Protein AF-A0A442S0J5-F1 (afdb_monomer_lite)

Secondary structure (DSSP, 8-state):
--EEEEEPB-SS-B-HHHHHHHHHHHHH-S-EEEEE--

Structure (mmCIF, N/CA/C/O backbone):
data_AF-A0A442S0J5-F1
#
_entry.id   AF-A0A442S0J5-F1
#
loop_
_atom_site.group_PDB
_atom_site.id
_atom_site.type_symbol
_atom_site.label_atom_id
_atom_site.label_alt_id
_atom_site.label_comp_id
_atom_site.label_asym_id
_atom_site.label_entity_id
_atom_site.label_seq_id
_atom_site.pdbx_PDB_ins_code
_atom_site.Cartn_x
_atom_site.Cartn_y
_atom_site.Cartn_z
_atom_site.occupancy
_atom_site.B_iso_or_equiv
_atom_site.auth_seq_id
_atom_site.auth_comp_id
_atom_site.auth_asym_id
_atom_site.auth_atom_id
_atom_site.pdbx_PDB_model_num
ATOM 1 N N . MET A 1 1 ? -12.923 5.059 8.533 1.00 77.00 1 MET A N 1
ATOM 2 C CA . MET A 1 1 ? -11.990 6.167 8.242 1.00 77.00 1 MET A CA 1
ATOM 3 C C . MET A 1 1 ? -10.806 5.516 7.574 1.00 77.00 1 MET A C 1
ATOM 5 O O . MET A 1 1 ? -10.184 4.685 8.221 1.00 77.00 1 MET A O 1
ATOM 9 N N . ALA A 1 2 ? -10.588 5.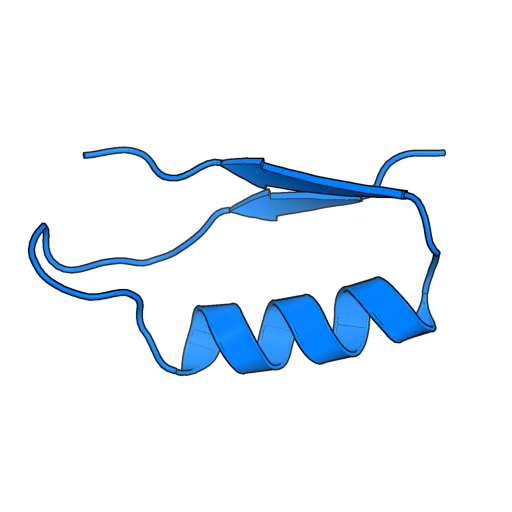810 6.295 1.00 89.38 2 ALA A N 1
ATOM 10 C CA . ALA A 1 2 ? -9.610 5.099 5.482 1.00 89.38 2 ALA A CA 1
ATOM 11 C C . ALA A 1 2 ? -8.240 5.784 5.549 1.00 89.38 2 ALA A C 1
ATOM 13 O O . ALA A 1 2 ? -8.151 7.013 5.490 1.00 89.38 2 ALA A O 1
ATOM 14 N N . ILE A 1 3 ? -7.183 4.987 5.654 1.00 96.12 3 ILE A N 1
ATOM 15 C CA . ILE A 1 3 ? -5.790 5.423 5.565 1.00 96.12 3 ILE A CA 1
ATOM 16 C C . ILE A 1 3 ? -5.355 5.270 4.110 1.00 96.12 3 ILE A C 1
ATOM 18 O O . ILE A 1 3 ? -5.413 4.170 3.568 1.00 96.12 3 ILE A O 1
ATOM 22 N N . LEU A 1 4 ? -4.908 6.356 3.476 1.00 96.31 4 LEU A N 1
ATOM 23 C CA . LEU A 1 4 ? -4.306 6.295 2.145 1.00 96.31 4 LEU A CA 1
ATOM 24 C C . LEU A 1 4 ? -2.783 6.206 2.270 1.00 96.31 4 LEU A C 1
ATOM 26 O O 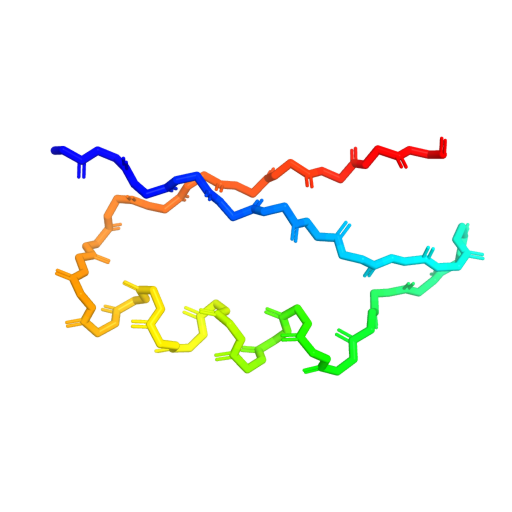. LEU A 1 4 ? -2.137 7.137 2.746 1.00 96.31 4 LEU A O 1
ATOM 30 N N . LEU A 1 5 ? -2.223 5.088 1.819 1.00 95.94 5 LEU A N 1
ATOM 31 C CA . LEU A 1 5 ? -0.794 4.824 1.753 1.00 95.94 5 LEU A CA 1
ATOM 32 C C . LEU A 1 5 ? -0.307 4.994 0.313 1.00 95.94 5 LEU A C 1
ATOM 34 O O . LEU A 1 5 ? -0.794 4.323 -0.595 1.00 95.94 5 LEU A O 1
ATOM 38 N N . ILE A 1 6 ? 0.668 5.873 0.106 1.00 96.50 6 ILE A N 1
ATOM 39 C CA . ILE A 1 6 ? 1.327 6.023 -1.192 1.00 96.50 6 ILE A CA 1
ATOM 40 C C . ILE A 1 6 ? 2.521 5.075 -1.222 1.00 96.50 6 ILE A C 1
ATOM 42 O O . ILE A 1 6 ? 3.397 5.149 -0.361 1.00 96.50 6 ILE A O 1
ATOM 46 N N .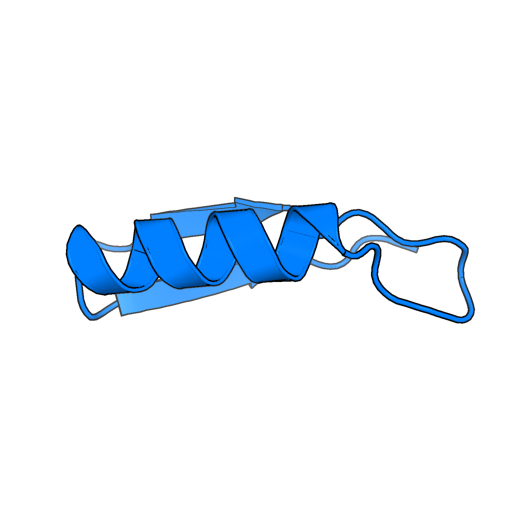 ALA A 1 7 ? 2.521 4.161 -2.182 1.00 97.06 7 ALA A N 1
ATOM 47 C CA . ALA A 1 7 ? 3.565 3.171 -2.349 1.00 97.06 7 ALA A CA 1
ATOM 48 C C . ALA A 1 7 ? 4.699 3.728 -3.208 1.00 97.06 7 ALA A C 1
ATOM 50 O O . ALA A 1 7 ? 4.477 4.181 -4.328 1.00 97.06 7 ALA A O 1
ATOM 51 N N . GLU A 1 8 ? 5.914 3.649 -2.681 1.00 95.88 8 GLU A N 1
ATOM 52 C CA . GLU A 1 8 ? 7.133 3.971 -3.416 1.00 95.88 8 GLU A CA 1
ATOM 53 C C . GLU A 1 8 ? 7.631 2.717 -4.149 1.00 95.88 8 GLU A C 1
ATOM 55 O O . GLU A 1 8 ? 7.583 1.607 -3.591 1.00 95.88 8 GLU A O 1
ATOM 60 N N . HIS A 1 9 ? 8.047 2.889 -5.405 1.00 95.81 9 HIS A N 1
ATOM 61 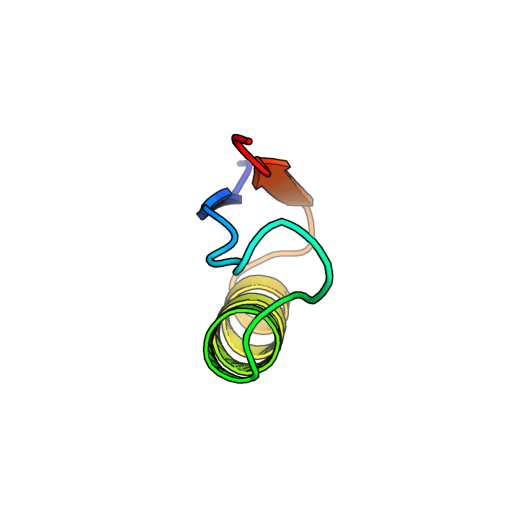C CA . HIS A 1 9 ? 8.481 1.805 -6.279 1.00 95.81 9 HIS A CA 1
ATOM 62 C C . HIS A 1 9 ? 9.404 2.268 -7.406 1.00 95.81 9 HIS A C 1
ATOM 64 O O . HIS A 1 9 ? 9.330 3.400 -7.879 1.00 95.81 9 HIS A O 1
ATOM 70 N N . ASP A 1 10 ? 10.159 1.320 -7.956 1.00 94.25 10 ASP A N 1
ATOM 71 C CA . ASP A 1 10 ? 11.086 1.526 -9.075 1.00 94.25 10 ASP A CA 1
ATOM 72 C C . ASP A 1 10 ? 10.585 0.956 -10.419 1.00 94.25 10 ASP A C 1
ATOM 74 O O . ASP A 1 10 ? 11.380 0.596 -11.285 1.00 94.25 10 ASP A O 1
ATOM 78 N N . ASN A 1 11 ? 9.263 0.862 -10.614 1.00 89.88 11 ASN A N 1
ATOM 79 C CA . ASN A 1 11 ? 8.607 0.275 -11.798 1.00 89.88 11 ASN A CA 1
ATOM 80 C C . ASN A 1 11 ? 8.818 -1.236 -11.993 1.00 89.88 11 ASN A C 1
ATOM 82 O O . ASN A 1 11 ? 8.266 -1.824 -12.924 1.00 89.88 11 ASN A O 1
ATOM 86 N N . ALA A 1 12 ? 9.540 -1.888 -11.084 1.00 92.12 12 ALA A N 1
ATOM 87 C CA . ALA A 1 12 ? 9.635 -3.341 -11.008 1.00 92.12 12 ALA A CA 1
ATOM 88 C C . ALA A 1 12 ? 9.253 -3.862 -9.617 1.00 92.12 12 ALA A C 1
ATOM 90 O O . ALA A 1 12 ? 8.641 -4.923 -9.494 1.00 92.12 12 ALA A O 1
ATOM 91 N N . THR A 1 13 ? 9.607 -3.119 -8.570 1.00 95.19 13 THR A N 1
ATOM 92 C CA . THR A 1 13 ? 9.520 -3.550 -7.180 1.00 95.19 13 THR A CA 1
ATOM 93 C C . THR A 1 13 ? 9.017 -2.441 -6.268 1.00 95.19 13 THR A C 1
ATOM 95 O O . THR A 1 13 ? 9.244 -1.255 -6.497 1.00 95.19 13 THR A O 1
ATOM 98 N N . LEU A 1 14 ? 8.312 -2.845 -5.212 1.00 95.62 14 LEU A N 1
ATOM 99 C CA . LEU A 1 14 ? 7.950 -1.960 -4.111 1.00 95.62 14 LEU A CA 1
ATOM 100 C C . LEU A 1 14 ? 9.141 -1.821 -3.166 1.00 95.62 14 LEU A C 1
ATOM 102 O O . LEU A 1 14 ? 9.794 -2.806 -2.828 1.00 95.62 14 LEU A O 1
ATOM 106 N N . SER A 1 15 ? 9.357 -0.611 -2.674 1.00 95.75 15 SER A N 1
ATOM 107 C CA . SER A 1 15 ? 10.383 -0.333 -1.676 1.00 95.75 15 SER A CA 1
ATOM 108 C C . SER A 1 15 ? 10.046 -0.929 -0.308 1.00 95.75 15 SER A C 1
ATOM 110 O O . SER A 1 15 ? 8.887 -0.956 0.117 1.00 95.75 15 SER A O 1
ATOM 112 N N . ASP A 1 16 ? 11.074 -1.320 0.450 1.00 96.56 16 ASP A N 1
ATOM 113 C CA . ASP A 1 16 ? 10.939 -1.774 1.844 1.00 96.56 16 ASP A CA 1
ATOM 114 C C . ASP A 1 16 ? 10.265 -0.726 2.744 1.00 96.56 16 ASP A C 1
ATOM 116 O O . ASP A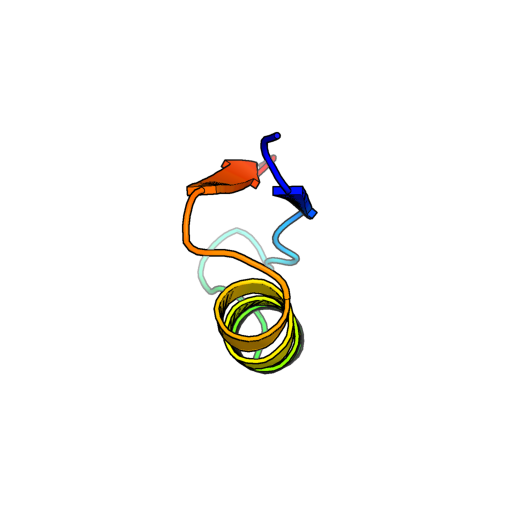 1 16 ? 9.679 -1.043 3.785 1.00 96.56 16 ASP A O 1
ATOM 120 N N . GLN A 1 17 ? 10.348 0.549 2.359 1.00 96.25 17 GLN A N 1
ATOM 121 C CA . GLN A 1 17 ? 9.697 1.650 3.063 1.00 96.25 17 GLN A CA 1
ATOM 122 C C . GLN A 1 17 ? 8.170 1.523 3.001 1.00 96.25 17 GLN A C 1
ATOM 124 O O . GLN A 1 17 ? 7.502 1.716 4.019 1.00 96.25 17 GLN A O 1
ATOM 129 N N . THR A 1 18 ? 7.627 1.102 1.853 1.00 96.38 18 THR A N 1
ATOM 130 C CA . THR A 1 18 ? 6.193 0.850 1.652 1.00 96.38 18 THR A CA 1
ATOM 131 C C . THR A 1 18 ? 5.687 -0.228 2.614 1.00 96.38 18 THR A C 1
ATOM 133 O O . THR A 1 18 ? 4.644 -0.058 3.246 1.00 96.38 18 THR A O 1
ATOM 136 N N . ALA A 1 19 ? 6.456 -1.304 2.815 1.00 96.31 19 ALA A N 1
ATOM 137 C CA . ALA A 1 19 ? 6.091 -2.385 3.735 1.00 96.31 19 ALA A CA 1
ATOM 138 C C . ALA A 1 19 ? 6.078 -1.936 5.211 1.00 96.31 19 ALA A C 1
ATOM 140 O O . ALA A 1 19 ? 5.174 -2.290 5.978 1.00 96.31 19 ALA A O 1
ATOM 141 N N . LYS A 1 20 ? 7.057 -1.116 5.616 1.00 97.44 20 LYS A N 1
ATOM 142 C CA . LYS A 1 20 ? 7.119 -0.541 6.972 1.00 97.44 20 LYS A CA 1
ATOM 143 C C . LYS A 1 20 ? 5.945 0.399 7.232 1.00 97.44 20 LYS A C 1
ATOM 145 O O . LYS A 1 20 ? 5.305 0.307 8.278 1.00 97.44 20 LYS A O 1
ATOM 150 N N . ALA A 1 21 ? 5.640 1.264 6.268 1.00 96.88 21 ALA A N 1
ATOM 151 C CA . ALA A 1 21 ? 4.524 2.192 6.360 1.00 96.88 21 ALA A CA 1
ATOM 152 C C . ALA A 1 21 ? 3.176 1.449 6.423 1.00 96.88 21 ALA A C 1
ATOM 154 O O . ALA A 1 21 ? 2.339 1.784 7.260 1.00 96.88 21 ALA A O 1
ATOM 155 N N . LEU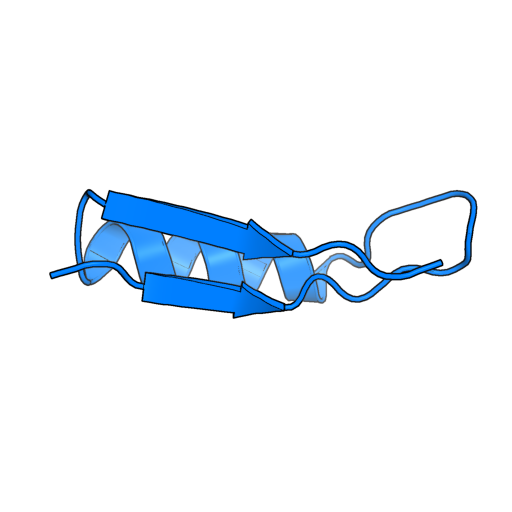 A 1 22 ? 2.992 0.384 5.631 1.00 96.38 22 LEU A N 1
ATOM 156 C CA . LEU A 1 22 ? 1.794 -0.460 5.683 1.00 96.38 22 LEU A CA 1
ATOM 157 C C . LEU A 1 22 ? 1.622 -1.128 7.055 1.00 96.38 22 LEU A C 1
ATOM 159 O O . LEU A 1 22 ? 0.529 -1.119 7.616 1.00 96.38 22 LEU A O 1
ATOM 163 N N . SER A 1 23 ? 2.706 -1.650 7.630 1.00 96.81 23 SER A N 1
ATOM 164 C CA . SER A 1 23 ? 2.679 -2.280 8.957 1.00 96.81 23 SER A CA 1
ATOM 165 C C . SER A 1 23 ? 2.275 -1.302 10.067 1.00 96.81 23 SER A C 1
ATOM 167 O O . SER A 1 23 ? 1.600 -1.694 11.018 1.00 96.81 23 SER A O 1
ATOM 169 N N . ALA A 1 24 ? 2.669 -0.031 9.956 1.00 96.94 24 ALA A N 1
ATOM 170 C CA . ALA A 1 24 ? 2.225 1.019 10.869 1.00 96.94 24 ALA A CA 1
ATOM 171 C C . ALA A 1 24 ? 0.760 1.414 10.614 1.00 96.94 24 ALA A C 1
ATOM 173 O O . ALA A 1 24 ? -0.013 1.534 11.561 1.00 96.94 24 ALA A O 1
ATOM 174 N N . ALA A 1 25 ? 0.354 1.554 9.348 1.00 96.81 25 ALA A N 1
ATOM 175 C CA . ALA A 1 25 ? -1.022 1.880 8.973 1.00 96.81 25 ALA A CA 1
ATOM 176 C C . ALA A 1 25 ? -2.026 0.855 9.525 1.00 96.81 25 ALA A C 1
ATOM 178 O O . ALA A 1 25 ? -3.031 1.243 10.113 1.00 96.81 25 ALA A O 1
ATOM 179 N N . LEU A 1 26 ? -1.701 -0.438 9.437 1.00 96.06 26 LEU A N 1
ATOM 180 C CA . LEU A 1 26 ? -2.528 -1.525 9.975 1.00 96.06 26 LEU A CA 1
ATOM 181 C C . LEU A 1 26 ? -2.693 -1.482 11.503 1.00 96.06 26 LEU A C 1
ATOM 183 O O . LEU A 1 26 ? -3.682 -1.991 12.025 1.00 96.06 26 LEU A O 1
ATOM 187 N N . GLN A 1 27 ? -1.749 -0.875 12.230 1.00 96.75 27 GLN A N 1
ATOM 188 C CA . GLN A 1 27 ? -1.866 -0.663 13.679 1.00 96.75 27 GLN A CA 1
ATOM 189 C C . GLN A 1 27 ? -2.727 0.557 14.026 1.00 96.75 27 GLN A C 1
ATOM 191 O O . GLN A 1 27 ? -3.279 0.624 15.121 1.00 96.75 27 GLN A O 1
ATOM 196 N N . ILE A 1 28 ? -2.845 1.519 13.107 1.00 95.12 28 ILE A N 1
ATOM 197 C CA . ILE A 1 28 ? -3.681 2.714 13.271 1.00 95.12 28 ILE A CA 1
ATOM 198 C C . ILE A 1 28 ? -5.143 2.386 12.940 1.00 95.12 28 ILE A C 1
ATOM 200 O O . ILE A 1 28 ? -6.055 2.882 13.600 1.00 95.12 28 ILE A O 1
ATOM 204 N N . GLY A 1 29 ? -5.381 1.544 11.932 1.00 93.88 29 GLY A N 1
ATOM 205 C CA . GLY A 1 29 ? -6.724 1.156 11.526 1.00 93.88 29 GLY A CA 1
ATOM 206 C C . GLY A 1 29 ? -6.746 0.027 10.502 1.00 93.88 29 GLY A C 1
ATOM 207 O O . GLY A 1 29 ? -5.755 -0.280 9.847 1.00 93.88 29 GLY A O 1
ATOM 208 N N . SER A 1 30 ? -7.912 -0.598 10.362 1.00 89.19 30 SER A N 1
ATOM 209 C CA . SER A 1 30 ? -8.107 -1.775 9.502 1.00 89.19 30 SER A CA 1
ATOM 210 C C . SER A 1 30 ? -8.416 -1.434 8.040 1.00 89.19 30 SER A C 1
ATOM 212 O O . SER A 1 30 ? -8.419 -2.320 7.194 1.00 89.19 30 SER A O 1
ATOM 214 N N . ASP A 1 31 ? -8.713 -0.167 7.753 1.00 95.75 31 ASP A N 1
ATOM 215 C CA . ASP A 1 31 ? -9.175 0.318 6.452 1.00 95.75 31 ASP A CA 1
ATOM 216 C C . ASP A 1 31 ? -8.029 1.073 5.765 1.00 95.75 31 ASP A C 1
ATOM 218 O O . ASP A 1 31 ? -7.822 2.264 6.010 1.00 95.75 31 ASP A O 1
ATOM 222 N N . VAL A 1 32 ? -7.217 0.348 4.989 1.00 96.69 32 VAL A N 1
ATOM 223 C CA . VAL A 1 32 ? -6.010 0.873 4.332 1.00 96.69 32 VAL A CA 1
ATOM 224 C C . VAL A 1 32 ? -6.137 0.727 2.819 1.00 96.69 32 VAL A C 1
ATOM 226 O O . VAL A 1 32 ? -6.268 -0.376 2.294 1.00 96.69 32 VAL A O 1
ATOM 229 N N . HIS A 1 33 ? -6.036 1.847 2.110 1.00 97.19 33 HIS A N 1
ATOM 230 C CA . HIS A 1 33 ? -5.933 1.905 0.658 1.00 97.19 33 HIS A CA 1
ATOM 231 C C . HIS A 1 33 ? -4.487 2.168 0.254 1.00 97.19 33 HIS A C 1
ATOM 233 O O . HIS A 1 33 ? -3.834 3.036 0.829 1.00 97.19 33 HIS A O 1
ATOM 239 N N . VAL A 1 34 ? -3.995 1.453 -0.757 1.00 95.88 34 VAL A N 1
ATOM 240 C CA . VAL A 1 34 ? -2.631 1.617 -1.271 1.00 95.88 34 VAL A CA 1
ATOM 241 C C . VAL A 1 34 ? -2.692 2.142 -2.700 1.00 95.88 34 VAL A C 1
ATOM 243 O O . VAL A 1 34 ? -3.284 1.498 -3.565 1.00 95.88 34 VAL A O 1
ATOM 246 N N . LEU A 1 35 ? -2.083 3.303 -2.949 1.00 96.94 35 LEU A N 1
ATOM 247 C CA . LEU A 1 35 ? -1.915 3.868 -4.287 1.00 96.94 35 LEU A CA 1
ATOM 248 C C . LEU A 1 35 ? -0.480 3.643 -4.767 1.00 96.94 35 LEU A C 1
ATOM 250 O O . LEU A 1 35 ? 0.464 4.098 -4.128 1.00 96.94 35 LEU A O 1
ATOM 254 N N . VAL A 1 36 ? -0.344 2.978 -5.911 1.00 95.38 36 VAL A N 1
ATOM 255 C CA . VAL A 1 36 ? 0.915 2.718 -6.622 1.00 95.38 36 VAL A CA 1
ATOM 256 C C . VAL A 1 36 ? 0.847 3.513 -7.928 1.00 95.38 36 VAL A C 1
ATOM 258 O O . VAL A 1 36 ? -0.104 3.328 -8.690 1.00 95.38 36 VAL A O 1
ATOM 261 N N . ALA A 1 37 ? 1.787 4.425 -8.167 1.00 91.88 37 ALA A N 1
ATOM 262 C CA . ALA A 1 37 ? 1.757 5.333 -9.313 1.00 91.88 37 ALA A CA 1
ATOM 263 C C . ALA A 1 37 ? 3.047 5.204 -10.135 1.00 91.88 37 ALA A C 1
ATOM 265 O O . ALA A 1 37 ? 4.082 5.702 -9.701 1.00 91.88 37 ALA A O 1
ATOM 266 N N . GLY A 1 38 ? 2.924 4.543 -11.297 1.00 85.81 38 GLY A N 1
ATOM 267 C CA . GLY A 1 38 ? 3.984 4.235 -12.277 1.00 85.81 38 GLY A CA 1
ATOM 268 C C . GLY A 1 38 ? 4.961 5.369 -12.571 1.00 85.81 38 GLY A C 1
ATOM 269 O O . GLY A 1 38 ? 4.464 6.444 -12.973 1.00 85.81 38 GLY A O 1
#

Foldseek 3Di:
DEAEQEWDDDVPDTDPVSVVVVVVRVVVHPHYDYDYDD

Radius of gyration: 10.11 Å; chains: 1; bounding box: 23×10×26 Å

pLDDT: mean 94.63, std 3.89, range [77.0, 97.44]

Sequence (38 aa):
MAILLIAEHDNATLSDQTAKALSAALQIGSDVHVLVAG